Protein AF-A0A7X7YUM3-F1 (afdb_monomer_lite)

pLDDT: mean 72.17, std 13.53, range [33.41, 87.88]

Structure (mmCIF, N/CA/C/O backbone):
data_AF-A0A7X7YUM3-F1
#
_entry.id   AF-A0A7X7YUM3-F1
#
loop_
_atom_site.group_PDB
_atom_site.id
_atom_site.type_symbol
_atom_site.label_atom_id
_atom_site.label_alt_id
_atom_site.label_comp_id
_atom_site.label_asym_id
_atom_site.label_entity_id
_atom_site.label_seq_id
_atom_site.pdbx_PDB_ins_code
_atom_site.Cartn_x
_atom_site.Cartn_y
_atom_site.Cartn_z
_atom_site.occupancy
_atom_site.B_iso_or_equiv
_atom_site.auth_seq_id
_atom_site.auth_comp_id
_atom_site.auth_asym_id
_atom_site.auth_atom_id
_atom_site.pdbx_PDB_model_num
ATOM 1 N N . MET A 1 1 ? -8.994 12.405 -5.557 1.00 72.12 1 MET A N 1
ATOM 2 C CA . MET A 1 1 ? -9.890 11.532 -4.749 1.00 72.12 1 MET A CA 1
ATOM 3 C C . MET A 1 1 ? -10.772 12.357 -3.819 1.00 72.12 1 MET A C 1
ATOM 5 O O . MET A 1 1 ? -10.317 13.395 -3.341 1.00 72.12 1 MET A O 1
ATOM 9 N N . ASN A 1 2 ? -11.991 11.901 -3.517 1.00 76.19 2 ASN A N 1
ATOM 10 C CA . ASN A 1 2 ? -12.878 12.539 -2.534 1.00 76.19 2 ASN A CA 1
ATOM 11 C C . ASN A 1 2 ? -12.479 12.203 -1.079 1.00 76.19 2 ASN A C 1
ATOM 13 O O . ASN A 1 2 ? -11.661 11.321 -0.830 1.00 76.19 2 ASN A O 1
ATOM 17 N N . ARG A 1 3 ? -13.047 12.910 -0.095 1.00 74.12 3 ARG A N 1
ATOM 18 C CA . ARG A 1 3 ? -12.634 12.797 1.318 1.00 74.12 3 ARG A CA 1
ATOM 19 C C . ARG A 1 3 ? -12.830 11.390 1.900 1.00 74.12 3 ARG A C 1
ATOM 21 O O . ARG A 1 3 ? -11.986 10.926 2.661 1.00 74.12 3 ARG A O 1
ATOM 28 N N . SER A 1 4 ? -13.900 10.702 1.507 1.00 72.62 4 SER A N 1
ATOM 29 C CA . SER A 1 4 ? -14.190 9.327 1.928 1.00 72.62 4 SER A CA 1
ATOM 30 C C . SER A 1 4 ? -13.180 8.331 1.349 1.00 72.62 4 SER A C 1
ATOM 32 O O . SER A 1 4 ? -12.694 7.457 2.064 1.00 72.62 4 SER A O 1
ATOM 34 N N . GLU A 1 5 ? -12.816 8.494 0.076 1.00 72.75 5 GLU A N 1
ATOM 35 C CA . GLU A 1 5 ? -11.782 7.697 -0.595 1.00 72.75 5 GLU A CA 1
ATOM 36 C C . GLU A 1 5 ? -10.402 7.927 0.016 1.00 72.75 5 GLU A C 1
ATOM 38 O O . GLU A 1 5 ? -9.664 6.971 0.220 1.00 72.75 5 GLU A O 1
ATOM 43 N N . GLN A 1 6 ? -10.061 9.169 0.370 1.00 80.00 6 GLN A N 1
ATOM 44 C CA . GLN A 1 6 ? -8.790 9.486 1.026 1.00 80.00 6 GLN A CA 1
ATOM 45 C C . GLN A 1 6 ? -8.678 8.791 2.391 1.00 80.00 6 GLN A C 1
ATOM 47 O O . GLN A 1 6 ? -7.649 8.188 2.698 1.00 80.00 6 GLN A O 1
ATOM 52 N N . SER A 1 7 ? -9.740 8.829 3.203 1.00 77.06 7 SER A N 1
ATOM 53 C CA . SER A 1 7 ? -9.775 8.125 4.489 1.00 77.06 7 SER A CA 1
ATOM 54 C C . SER A 1 7 ? -9.683 6.609 4.314 1.00 77.06 7 SER A C 1
ATOM 56 O O . SER A 1 7 ? -8.907 5.967 5.021 1.00 77.06 7 SER A O 1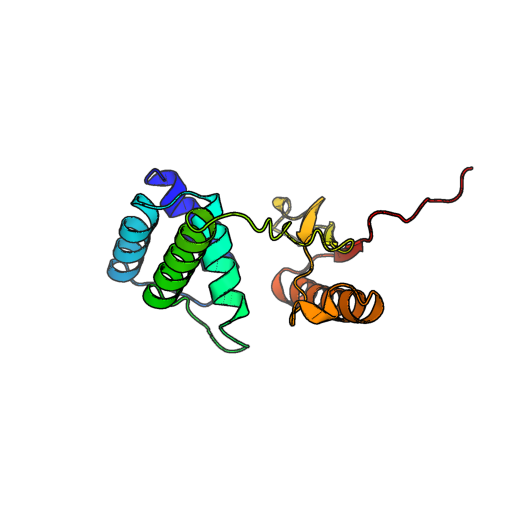
ATOM 58 N N . GLN A 1 8 ? -10.407 6.036 3.345 1.00 76.06 8 GLN A N 1
ATOM 59 C CA . GLN A 1 8 ? -10.293 4.609 3.028 1.00 76.06 8 GLN A CA 1
ATOM 60 C C . GLN A 1 8 ? -8.900 4.238 2.521 1.00 76.06 8 GLN A C 1
ATOM 62 O O . GLN A 1 8 ? -8.391 3.185 2.887 1.00 76.06 8 GLN A O 1
ATOM 67 N N . PHE A 1 9 ? -8.267 5.093 1.720 1.00 82.50 9 PHE A N 1
ATOM 68 C CA . PHE A 1 9 ? -6.924 4.869 1.201 1.00 82.50 9 PHE A CA 1
ATOM 69 C C . PHE A 1 9 ? -5.891 4.832 2.332 1.00 82.50 9 PHE A C 1
ATOM 71 O O . PHE A 1 9 ? -5.080 3.909 2.404 1.00 82.50 9 PHE A O 1
ATOM 78 N N . ILE A 1 10 ? -5.945 5.795 3.258 1.00 83.81 10 ILE A N 1
ATOM 79 C CA . ILE A 1 10 ? -5.065 5.806 4.434 1.00 83.81 10 ILE A CA 1
ATOM 80 C C . ILE A 1 10 ? -5.267 4.533 5.260 1.00 83.81 10 ILE A C 1
ATOM 82 O O . ILE A 1 10 ? -4.292 3.905 5.666 1.00 83.81 10 ILE A O 1
ATOM 86 N N . ASP A 1 11 ? -6.515 4.135 5.499 1.00 77.50 11 ASP A N 1
ATOM 87 C CA . ASP A 1 11 ? -6.816 3.006 6.377 1.00 77.50 11 ASP A CA 1
ATOM 88 C C . ASP A 1 11 ? -6.501 1.639 5.746 1.00 77.50 11 ASP A C 1
ATOM 90 O O . ASP A 1 11 ? -5.958 0.758 6.408 1.00 77.50 11 ASP A O 1
ATOM 94 N N . ARG A 1 12 ? -6.788 1.465 4.452 1.00 77.38 12 ARG A N 1
ATOM 95 C CA . ARG A 1 12 ? -6.622 0.186 3.747 1.00 77.38 12 ARG A CA 1
ATOM 96 C C . ARG A 1 12 ? -5.235 0.006 3.154 1.00 77.38 12 ARG A C 1
ATOM 98 O O . ARG A 1 12 ? -4.657 -1.070 3.280 1.00 77.38 12 ARG A O 1
ATOM 105 N N . GLU A 1 13 ? -4.717 1.036 2.495 1.00 82.12 13 GLU A N 1
ATOM 106 C CA . GLU A 1 13 ? -3.469 0.942 1.736 1.00 82.12 13 GLU A CA 1
ATOM 107 C C . GLU A 1 13 ? -2.294 1.374 2.617 1.00 82.12 13 GLU A C 1
ATOM 109 O O . GLU A 1 13 ? -1.365 0.600 2.839 1.00 82.12 13 GLU A O 1
ATOM 114 N N . VAL A 1 14 ? -2.349 2.575 3.204 1.00 83.94 14 VAL A N 1
ATOM 115 C CA . VAL A 1 14 ? -1.203 3.119 3.953 1.00 83.94 14 VAL A CA 1
ATOM 116 C C . VAL A 1 14 ? -0.997 2.377 5.275 1.00 83.94 14 VAL A C 1
ATOM 118 O O . VAL A 1 14 ? 0.085 1.850 5.515 1.00 83.94 14 VAL A O 1
ATOM 121 N N . LYS A 1 15 ? -2.017 2.237 6.125 1.00 80.19 15 LYS A N 1
ATOM 122 C CA . LYS A 1 15 ? -1.885 1.426 7.351 1.00 80.19 15 LYS A CA 1
ATOM 123 C C . LYS A 1 15 ? -1.711 -0.067 7.051 1.00 80.19 15 LYS A C 1
ATOM 125 O O . LYS A 1 15 ? -1.094 -0.774 7.842 1.00 80.19 15 LYS A O 1
ATOM 130 N N . GLY A 1 16 ? -2.211 -0.546 5.909 1.00 76.31 16 GLY A N 1
ATOM 131 C CA . GLY A 1 16 ? -1.998 -1.921 5.452 1.00 76.31 16 GLY A CA 1
ATOM 132 C C . GLY A 1 16 ? -0.525 -2.241 5.177 1.00 76.31 16 GLY A C 1
ATOM 133 O O . GLY A 1 16 ? -0.076 -3.351 5.473 1.00 76.31 16 GLY A O 1
ATOM 134 N N . LEU A 1 17 ? 0.220 -1.259 4.657 1.00 77.06 17 LEU A N 1
ATOM 135 C CA . LEU A 1 17 ? 1.664 -1.328 4.417 1.00 77.06 17 LEU A CA 1
ATOM 136 C C . LEU A 1 17 ? 2.484 -0.984 5.674 1.00 77.06 17 LEU A C 1
ATOM 138 O O . LEU A 1 17 ? 3.513 -1.604 5.931 1.00 77.06 17 LEU A O 1
ATOM 142 N N . TRP A 1 18 ? 2.011 -0.045 6.499 1.00 82.81 18 TRP A N 1
ATOM 143 C CA . TRP A 1 18 ? 2.672 0.387 7.735 1.00 82.81 18 TRP A CA 1
ATOM 144 C C . TRP A 1 18 ? 1.770 0.198 8.964 1.00 82.81 18 TRP A C 1
ATOM 146 O O . TRP A 1 18 ? 1.263 1.174 9.516 1.00 82.81 18 TRP A O 1
ATOM 156 N N . PRO A 1 19 ? 1.597 -1.041 9.459 1.00 77.44 19 PRO A N 1
ATOM 157 C CA . PRO A 1 19 ? 0.677 -1.324 10.564 1.00 77.44 19 PRO A CA 1
ATOM 158 C C . PRO A 1 19 ? 1.121 -0.733 11.911 1.00 77.44 19 PRO A C 1
ATOM 160 O O . PRO A 1 19 ? 0.308 -0.598 12.817 1.00 77.44 19 PRO A O 1
ATOM 163 N N . GLN A 1 20 ? 2.403 -0.379 12.057 1.00 79.62 20 GLN A N 1
ATOM 164 C CA . GLN A 1 20 ? 2.938 0.269 13.263 1.00 79.62 20 GLN A CA 1
ATOM 165 C C . GLN A 1 20 ? 2.829 1.798 13.226 1.00 79.62 20 GLN A C 1
ATOM 167 O O . GLN A 1 20 ? 3.229 2.468 14.177 1.00 79.62 20 GLN A O 1
ATOM 172 N N . TRP A 1 21 ? 2.327 2.368 12.131 1.00 85.00 21 TRP A N 1
ATOM 173 C CA . TRP A 1 21 ? 2.201 3.808 12.001 1.00 85.00 21 TRP A CA 1
ATOM 174 C C . TRP A 1 21 ? 0.944 4.302 12.716 1.00 85.00 21 TRP A C 1
ATOM 176 O O . TRP A 1 21 ? -0.182 4.026 12.302 1.00 85.00 21 TRP A O 1
ATOM 186 N N . THR A 1 22 ? 1.154 5.068 13.783 1.00 83.94 22 THR A N 1
ATOM 187 C CA . THR A 1 22 ? 0.110 5.766 14.540 1.00 83.94 22 THR A CA 1
ATOM 188 C C . THR A 1 22 ? 0.231 7.273 14.294 1.00 83.94 22 THR A C 1
ATOM 190 O O . THR A 1 22 ? 0.919 7.957 15.058 1.00 83.94 22 THR A O 1
ATOM 193 N N . PRO A 1 23 ? -0.352 7.803 13.203 1.00 83.31 23 PRO A N 1
ATOM 194 C CA . PRO A 1 23 ? -0.219 9.215 12.872 1.00 83.31 23 PRO A CA 1
ATOM 195 C C . PRO A 1 23 ? -0.972 10.104 13.855 1.00 83.31 23 PRO A C 1
ATOM 197 O O . PRO A 1 23 ? -2.066 9.767 14.305 1.00 83.31 23 PRO A O 1
ATOM 200 N N . ALA A 1 24 ? -0.416 11.284 14.115 1.00 84.62 24 ALA A N 1
ATOM 201 C CA . ALA A 1 24 ? -1.146 12.362 14.772 1.00 84.62 24 ALA A CA 1
ATOM 202 C C . ALA A 1 24 ? -2.141 13.019 13.799 1.00 84.62 24 ALA A C 1
ATOM 204 O O . ALA A 1 24 ? -1.941 12.993 12.582 1.00 84.62 24 ALA A O 1
ATOM 205 N N . ASP A 1 25 ? -3.167 13.697 14.317 1.00 79.69 25 ASP A N 1
ATOM 206 C CA . ASP A 1 25 ? -4.195 14.359 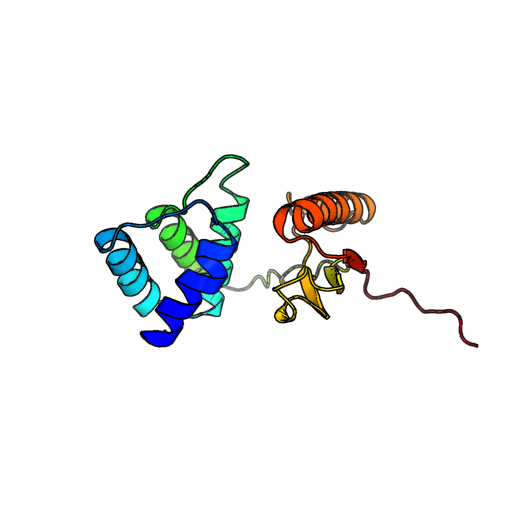13.497 1.00 79.69 25 ASP A CA 1
ATOM 207 C C . ASP A 1 25 ? -3.620 15.331 12.457 1.00 79.69 25 ASP A C 1
ATOM 209 O O . ASP A 1 25 ? -4.118 15.419 11.333 1.00 79.69 25 ASP A O 1
ATOM 213 N N . ALA A 1 26 ? -2.547 16.047 12.803 1.00 79.62 26 ALA A N 1
ATOM 214 C CA . ALA A 1 26 ? -1.857 16.943 11.878 1.00 79.62 26 ALA A CA 1
ATOM 215 C C . ALA A 1 26 ? -1.226 16.183 10.697 1.00 79.62 26 ALA A C 1
ATOM 217 O O . ALA A 1 26 ? -1.295 16.636 9.554 1.00 79.62 26 ALA A O 1
ATOM 218 N N . GLU A 1 27 ? -0.664 15.003 10.959 1.00 79.81 27 GLU A N 1
ATOM 219 C CA . GLU A 1 27 ? -0.075 14.138 9.940 1.00 79.81 27 GLU A CA 1
ATOM 220 C C . GLU A 1 27 ? -1.170 13.536 9.052 1.00 79.81 27 GLU A C 1
ATOM 222 O O . GLU A 1 27 ? -1.064 13.593 7.828 1.00 79.81 27 GLU A O 1
ATOM 227 N N . VAL A 1 28 ? -2.283 13.075 9.637 1.00 82.75 28 VAL A N 1
ATOM 228 C CA . VAL A 1 28 ? -3.454 12.608 8.874 1.00 82.75 28 VAL A CA 1
ATOM 229 C C . VAL A 1 28 ? -3.989 13.712 7.961 1.00 82.75 28 VAL A C 1
ATOM 231 O O . VAL A 1 28 ? -4.237 13.463 6.783 1.00 82.75 28 VAL A O 1
ATOM 234 N N . ARG A 1 29 ? -4.120 14.952 8.450 1.00 80.44 29 ARG A N 1
ATOM 235 C CA . ARG A 1 29 ? -4.563 16.096 7.630 1.00 80.44 29 ARG A CA 1
ATOM 236 C C . ARG A 1 29 ? -3.620 16.376 6.463 1.00 80.44 29 ARG A C 1
ATOM 238 O O . ARG A 1 29 ? -4.097 16.634 5.358 1.00 80.44 29 ARG A O 1
ATOM 245 N N . ALA A 1 30 ? -2.309 16.300 6.685 1.00 83.31 30 ALA A N 1
ATOM 246 C CA . ALA A 1 30 ? -1.320 16.470 5.624 1.00 83.31 30 ALA A CA 1
ATOM 247 C C . ALA A 1 30 ? -1.451 15.380 4.546 1.00 83.31 30 ALA A C 1
ATOM 249 O O . ALA A 1 30 ? -1.432 15.688 3.354 1.00 83.31 30 ALA A O 1
ATOM 250 N N . TRP A 1 31 ? -1.666 14.126 4.956 1.00 86.06 31 TRP A N 1
ATOM 251 C CA . TRP A 1 31 ? -1.926 13.012 4.043 1.00 86.06 31 TRP A CA 1
ATOM 252 C C . TRP A 1 31 ? -3.222 13.188 3.248 1.00 86.06 31 TRP A C 1
ATOM 254 O O . TRP A 1 31 ? -3.207 13.038 2.030 1.00 86.06 31 TRP A O 1
ATOM 264 N N . LEU A 1 32 ? -4.328 13.553 3.899 1.00 84.06 32 LEU A N 1
ATOM 265 C CA . LEU A 1 32 ? -5.604 13.800 3.218 1.00 84.06 32 LEU A CA 1
ATOM 266 C C . LEU A 1 32 ? -5.470 14.907 2.160 1.00 84.06 32 LEU A C 1
ATOM 268 O O . LEU A 1 32 ? -5.892 14.731 1.018 1.00 84.06 32 LEU A O 1
ATOM 272 N N . ASN A 1 33 ? -4.814 16.019 2.509 1.00 84.06 33 ASN A N 1
ATOM 273 C CA . ASN A 1 33 ? -4.590 17.128 1.581 1.00 84.06 33 ASN A CA 1
ATOM 274 C C . ASN A 1 33 ? -3.717 16.711 0.382 1.00 84.06 33 ASN A C 1
ATOM 276 O O . ASN A 1 33 ? -4.018 17.029 -0.765 1.00 84.06 33 ASN A O 1
ATOM 280 N N . ALA A 1 34 ? -2.662 15.935 0.633 1.00 82.81 34 ALA A N 1
ATOM 281 C CA . ALA A 1 34 ? -1.812 15.389 -0.420 1.00 82.81 34 ALA A CA 1
ATOM 282 C C . ALA A 1 34 ? -2.575 14.442 -1.366 1.00 82.81 34 ALA A C 1
ATOM 284 O O . ALA A 1 34 ? -2.388 14.500 -2.581 1.00 82.81 34 ALA A O 1
ATOM 285 N N . LEU A 1 35 ? -3.455 13.596 -0.824 1.00 84.12 35 LEU A N 1
ATOM 286 C CA . LEU A 1 35 ? -4.256 12.636 -1.588 1.00 84.12 35 LEU A CA 1
ATOM 287 C C . LEU A 1 35 ? -5.391 13.291 -2.388 1.00 84.12 35 LEU A C 1
ATOM 289 O O . LEU A 1 35 ? -5.852 12.710 -3.371 1.00 84.12 35 LEU A O 1
ATOM 293 N N . ALA A 1 36 ? -5.837 14.494 -2.011 1.00 81.38 36 ALA A N 1
ATOM 294 C CA . ALA A 1 36 ? -6.896 15.208 -2.723 1.00 81.38 36 ALA A CA 1
ATOM 295 C C . ALA A 1 36 ? -6.574 15.392 -4.214 1.00 81.38 36 ALA A C 1
ATOM 297 O O . ALA A 1 36 ? -7.437 15.158 -5.063 1.00 81.38 36 ALA A O 1
ATOM 298 N N . ASN A 1 37 ? -5.310 15.690 -4.518 1.00 77.75 37 ASN A N 1
ATOM 299 C CA . ASN A 1 37 ? -4.817 15.966 -5.869 1.00 77.75 37 ASN A CA 1
ATOM 300 C C . ASN A 1 37 ? -4.303 14.724 -6.616 1.00 77.75 37 ASN A C 1
ATOM 302 O O . ASN A 1 37 ? -3.710 14.857 -7.684 1.00 77.75 37 ASN A O 1
ATOM 306 N N . LEU A 1 38 ? -4.485 13.522 -6.061 1.00 78.06 38 LEU A N 1
ATOM 307 C CA . LEU A 1 38 ? -4.017 12.276 -6.663 1.00 78.06 38 LEU A CA 1
ATOM 308 C C . LEU A 1 38 ? -5.190 11.384 -7.083 1.00 78.06 38 LEU A C 1
ATOM 310 O O . LEU A 1 38 ? -6.255 11.361 -6.451 1.00 78.06 38 LEU A O 1
ATOM 314 N N . ASP A 1 39 ? -4.967 10.637 -8.162 1.00 81.69 39 ASP A N 1
ATOM 315 C CA . ASP A 1 39 ? -5.795 9.497 -8.554 1.00 81.69 39 ASP A CA 1
ATOM 316 C C . ASP A 1 39 ? -5.529 8.296 -7.632 1.00 81.69 39 ASP A C 1
ATOM 318 O O . ASP A 1 39 ? -4.404 8.109 -7.158 1.00 81.69 39 ASP A O 1
ATOM 322 N N . TYR A 1 40 ? -6.559 7.486 -7.363 1.00 73.50 40 TYR A N 1
ATOM 323 C CA . TYR A 1 40 ? -6.481 6.360 -6.423 1.00 73.50 40 TYR A CA 1
ATOM 324 C C . TYR A 1 40 ? -5.418 5.338 -6.835 1.00 73.50 40 TYR A C 1
ATOM 326 O O . TYR A 1 40 ? -4.614 4.902 -6.007 1.00 73.50 40 TYR A O 1
ATOM 334 N N . ASN A 1 41 ? -5.360 4.988 -8.121 1.00 74.19 41 ASN A N 1
ATOM 335 C CA . ASN A 1 41 ? -4.400 4.010 -8.623 1.00 74.19 41 ASN A CA 1
ATOM 336 C C . ASN A 1 41 ? -2.980 4.577 -8.620 1.00 74.19 41 ASN A C 1
ATOM 338 O O . ASN A 1 41 ? -2.036 3.875 -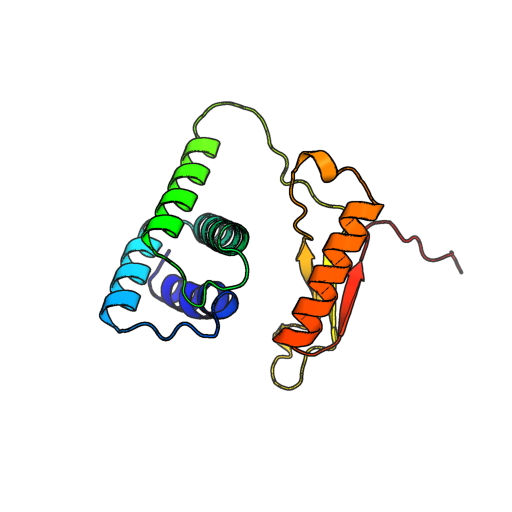8.258 1.00 74.19 41 ASN A O 1
ATOM 342 N N . LEU A 1 42 ? -2.824 5.857 -8.967 1.00 79.88 42 LEU A N 1
ATOM 343 C CA . LEU A 1 42 ? -1.533 6.541 -8.898 1.00 79.88 42 LEU A CA 1
ATOM 344 C C . LEU A 1 42 ? -1.000 6.602 -7.459 1.00 79.88 42 LEU A C 1
ATOM 346 O O . LEU A 1 42 ? 0.160 6.269 -7.216 1.00 79.88 42 LEU A O 1
ATOM 350 N N . ALA A 1 43 ? -1.844 7.000 -6.506 1.00 81.25 43 ALA A N 1
ATOM 351 C CA . ALA A 1 43 ? -1.496 7.035 -5.091 1.00 81.25 43 ALA A CA 1
ATOM 352 C C . ALA A 1 43 ? -1.112 5.642 -4.589 1.00 81.25 43 ALA A C 1
ATOM 354 O O . ALA A 1 43 ? -0.104 5.487 -3.903 1.00 81.25 43 ALA A O 1
ATOM 355 N N . ARG A 1 44 ? -1.855 4.605 -4.983 1.00 80.19 44 ARG A N 1
ATOM 356 C CA . ARG A 1 44 ? -1.531 3.225 -4.622 1.00 80.19 44 ARG A CA 1
ATOM 357 C C . ARG A 1 44 ? -0.161 2.801 -5.147 1.00 80.19 44 ARG A C 1
ATOM 359 O O . ARG A 1 44 ? 0.670 2.352 -4.361 1.00 80.19 44 ARG A O 1
ATOM 366 N N . LYS A 1 45 ? 0.114 3.013 -6.439 1.00 79.69 45 LYS A N 1
ATOM 367 C CA . LYS A 1 45 ? 1.422 2.707 -7.043 1.00 79.69 45 LYS A CA 1
ATOM 368 C C . LYS A 1 45 ? 2.559 3.467 -6.347 1.00 79.69 45 LYS A C 1
ATOM 370 O O . LYS A 1 45 ? 3.623 2.900 -6.111 1.00 79.69 45 LYS A O 1
ATOM 375 N N . ALA A 1 46 ? 2.334 4.725 -5.966 1.00 84.81 46 ALA A N 1
ATOM 376 C CA . ALA A 1 46 ? 3.310 5.517 -5.220 1.00 84.81 46 ALA A CA 1
ATOM 377 C C . ALA A 1 46 ? 3.558 4.976 -3.800 1.00 84.81 46 ALA A C 1
ATOM 379 O O . ALA A 1 46 ? 4.710 4.90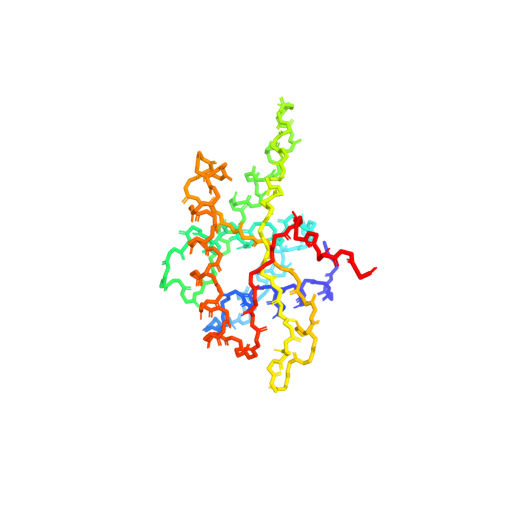9 -3.370 1.00 84.81 46 ALA A O 1
ATOM 380 N N . ALA A 1 47 ? 2.509 4.555 -3.084 1.00 83.44 47 ALA A N 1
ATOM 381 C CA . ALA A 1 47 ? 2.626 3.955 -1.754 1.00 83.44 47 ALA A CA 1
ATOM 382 C C . ALA A 1 47 ? 3.392 2.626 -1.797 1.00 83.44 47 ALA A C 1
ATOM 384 O O . ALA A 1 47 ? 4.317 2.428 -1.010 1.00 83.44 47 ALA A O 1
ATOM 385 N N . GLU A 1 48 ? 3.065 1.757 -2.755 1.00 77.00 48 GLU A N 1
ATOM 386 C CA . GLU A 1 48 ? 3.755 0.481 -2.973 1.00 77.00 48 GLU A CA 1
ATOM 387 C C . GLU A 1 48 ? 5.239 0.702 -3.323 1.00 77.00 48 GLU A C 1
ATOM 389 O O . GLU A 1 48 ? 6.115 0.076 -2.726 1.00 77.00 48 GLU A O 1
ATOM 394 N N . ALA A 1 49 ? 5.546 1.652 -4.214 1.00 79.00 49 ALA A N 1
ATOM 395 C CA . ALA A 1 49 ? 6.924 2.001 -4.567 1.00 79.00 49 ALA A CA 1
ATOM 396 C C . ALA A 1 49 ? 7.714 2.574 -3.378 1.00 79.00 49 ALA A C 1
ATOM 398 O O . ALA A 1 49 ? 8.894 2.265 -3.208 1.00 79.00 49 ALA A O 1
ATOM 399 N N . CYS A 1 50 ? 7.075 3.390 -2.535 1.00 81.88 50 CYS A N 1
ATOM 400 C CA . CYS A 1 50 ? 7.686 3.877 -1.301 1.00 81.88 50 CYS A CA 1
ATOM 401 C C . CYS A 1 50 ? 7.970 2.755 -0.313 1.00 81.88 50 CYS A C 1
ATOM 403 O O . CYS A 1 50 ? 9.041 2.739 0.285 1.00 81.88 50 CYS A O 1
ATOM 405 N N . PHE A 1 51 ? 7.034 1.827 -0.142 1.00 78.19 51 PHE A N 1
ATOM 406 C CA . PHE A 1 51 ? 7.220 0.681 0.737 1.00 78.19 51 PHE A CA 1
ATOM 407 C C . PHE A 1 51 ? 8.354 -0.228 0.253 1.00 78.19 51 PHE A C 1
ATOM 409 O O . PHE A 1 51 ? 9.189 -0.640 1.051 1.00 78.19 51 PHE A O 1
ATOM 416 N N . ALA A 1 52 ? 8.429 -0.480 -1.056 1.00 71.81 52 ALA A N 1
ATOM 417 C CA . ALA A 1 52 ? 9.470 -1.311 -1.653 1.00 71.81 52 ALA A CA 1
ATOM 418 C C . ALA A 1 52 ? 10.884 -0.720 -1.495 1.00 71.81 52 ALA A C 1
ATOM 420 O O . ALA A 1 52 ? 11.840 -1.463 -1.288 1.00 71.81 52 ALA A O 1
ATOM 421 N N . GLU A 1 53 ? 11.029 0.606 -1.585 1.00 69.31 53 GLU A N 1
ATOM 422 C CA . GLU A 1 53 ? 12.328 1.275 -1.421 1.00 69.31 53 GLU A CA 1
ATOM 423 C C . GLU A 1 53 ? 12.745 1.408 0.051 1.00 69.31 53 GLU A C 1
ATOM 425 O O . GLU A 1 53 ? 13.931 1.395 0.383 1.00 69.31 53 GLU A O 1
ATOM 430 N N . LEU A 1 54 ? 11.774 1.522 0.954 1.00 66.00 54 LEU A N 1
ATOM 431 C CA . LEU A 1 54 ? 12.008 1.618 2.386 1.00 66.00 54 LEU A CA 1
ATOM 432 C C . LEU A 1 54 ? 12.277 0.218 2.981 1.00 66.00 54 LEU A C 1
ATOM 434 O O . LEU A 1 54 ? 11.424 -0.379 3.631 1.00 66.00 54 LEU A O 1
ATOM 438 N N . THR A 1 55 ? 13.481 -0.322 2.769 1.00 57.34 55 THR A N 1
ATOM 439 C CA . THR A 1 55 ? 13.888 -1.658 3.246 1.00 57.34 55 THR A CA 1
ATOM 440 C C . THR A 1 55 ? 13.711 -1.870 4.763 1.00 57.34 55 THR A C 1
ATOM 442 O O . THR A 1 55 ? 14.180 -1.067 5.568 1.00 57.34 55 THR A O 1
ATOM 445 N N . VAL A 1 56 ? 13.088 -3.010 5.114 1.00 48.94 56 VAL A N 1
ATOM 446 C CA . VAL A 1 56 ? 13.005 -3.804 6.376 1.00 48.94 56 VAL A CA 1
ATOM 447 C C . VAL A 1 56 ? 12.635 -3.103 7.702 1.00 48.94 56 VAL A C 1
ATOM 449 O O . VAL A 1 56 ? 11.998 -3.739 8.536 1.00 48.94 56 VAL A O 1
ATOM 452 N N . ASN A 1 57 ? 12.940 -1.822 7.920 1.00 50.94 57 ASN A N 1
ATOM 453 C CA . ASN A 1 57 ? 12.757 -1.157 9.224 1.00 50.94 57 ASN A CA 1
ATOM 454 C C . ASN A 1 57 ? 11.946 0.143 9.186 1.00 50.94 57 ASN A C 1
ATOM 456 O O . ASN A 1 57 ? 11.808 0.812 10.214 1.00 50.94 57 ASN A O 1
ATOM 460 N N . ALA A 1 58 ? 11.382 0.524 8.043 1.00 59.88 58 ALA A N 1
ATOM 461 C CA . ALA A 1 58 ? 10.525 1.698 7.996 1.00 59.88 58 ALA A CA 1
ATOM 462 C C . ALA A 1 58 ? 9.178 1.395 8.660 1.00 59.88 58 ALA A C 1
ATOM 464 O O . ALA A 1 58 ? 8.263 0.859 8.047 1.00 59.88 58 ALA A O 1
ATOM 465 N N . ARG A 1 59 ? 9.061 1.755 9.941 1.00 69.75 59 ARG A N 1
ATOM 466 C CA . ARG A 1 59 ? 7.834 1.606 10.742 1.00 69.75 59 ARG A CA 1
ATOM 467 C C . ARG A 1 59 ? 6.759 2.641 10.406 1.00 69.75 59 ARG A C 1
ATOM 469 O O . ARG A 1 59 ? 5.636 2.516 10.883 1.00 69.75 59 ARG A O 1
ATOM 476 N N . ARG A 1 60 ? 7.097 3.656 9.605 1.00 80.31 60 ARG A N 1
ATOM 477 C CA . ARG A 1 60 ? 6.178 4.715 9.185 1.00 80.31 60 ARG A CA 1
ATOM 478 C C . ARG A 1 60 ? 6.385 5.110 7.720 1.00 80.31 60 ARG A C 1
ATOM 480 O O . ARG A 1 60 ? 7.533 5.114 7.262 1.00 80.31 60 ARG A O 1
ATOM 487 N N . PRO A 1 61 ? 5.316 5.495 7.013 1.00 81.69 61 PRO A N 1
ATOM 488 C CA . PRO A 1 61 ? 5.418 6.107 5.703 1.00 81.69 61 PRO A CA 1
ATOM 489 C C . PRO A 1 61 ? 5.975 7.531 5.825 1.00 81.69 61 PRO A C 1
ATOM 491 O O . PRO A 1 61 ? 5.759 8.223 6.818 1.00 81.69 61 PRO A O 1
ATOM 494 N N . VAL A 1 62 ? 6.682 7.991 4.794 1.00 84.00 62 VAL A N 1
ATOM 495 C CA . VAL A 1 62 ? 7.192 9.367 4.716 1.00 84.00 62 VAL A CA 1
ATOM 496 C C . VAL A 1 62 ? 6.471 10.083 3.582 1.00 84.00 62 VAL A C 1
ATOM 498 O O . VAL A 1 62 ? 6.677 9.757 2.413 1.00 84.00 62 VAL A O 1
ATOM 501 N N . LEU A 1 63 ? 5.641 11.074 3.920 1.00 82.62 63 LEU A N 1
ATOM 502 C CA . LEU A 1 63 ? 4.792 11.777 2.950 1.00 82.62 63 LEU A CA 1
ATOM 503 C C . LEU A 1 63 ? 5.598 12.439 1.817 1.00 82.62 63 LEU A C 1
ATOM 505 O O . LEU A 1 63 ? 5.186 12.398 0.661 1.00 82.62 63 LEU A O 1
ATOM 509 N N . GLY A 1 64 ? 6.772 13.002 2.128 1.00 81.38 64 GLY A N 1
ATOM 510 C CA . GLY A 1 64 ? 7.662 13.594 1.122 1.00 81.38 64 GLY A CA 1
ATOM 511 C C . GLY A 1 64 ? 8.105 12.579 0.064 1.00 81.38 64 GLY A C 1
ATOM 512 O O . GLY A 1 64 ? 7.909 12.810 -1.125 1.00 81.38 64 GLY A O 1
ATOM 513 N N . ARG A 1 65 ? 8.586 11.406 0.500 1.00 82.38 65 ARG A N 1
ATOM 514 C CA . ARG A 1 65 ? 8.973 10.294 -0.386 1.00 82.38 65 ARG A CA 1
ATOM 515 C C . ARG A 1 65 ? 7.788 9.812 -1.225 1.00 82.38 65 ARG A C 1
ATOM 517 O O . ARG A 1 65 ? 7.936 9.582 -2.422 1.00 82.38 65 ARG A O 1
ATOM 524 N N . PHE A 1 66 ? 6.610 9.700 -0.610 1.00 87.88 66 PHE A N 1
ATOM 525 C CA . PHE A 1 66 ? 5.377 9.318 -1.300 1.00 87.88 66 PHE A CA 1
ATOM 526 C C . PHE A 1 66 ? 5.044 10.280 -2.443 1.00 87.88 66 PHE A C 1
ATOM 528 O O . PHE A 1 66 ? 4.800 9.851 -3.571 1.00 87.88 66 PHE A O 1
ATOM 535 N N . LEU A 1 67 ? 5.102 11.586 -2.182 1.00 85.06 67 LEU A N 1
ATOM 536 C CA . LEU A 1 67 ? 4.848 12.604 -3.196 1.00 85.06 67 LEU A CA 1
ATOM 537 C C . LEU A 1 67 ? 5.927 12.629 -4.282 1.00 85.06 67 LEU A C 1
ATOM 539 O O . LEU A 1 67 ? 5.603 12.830 -5.452 1.00 85.06 67 LEU A O 1
ATOM 543 N N . GLU A 1 68 ? 7.192 12.394 -3.934 1.00 83.50 68 GLU A N 1
ATOM 544 C CA . GLU A 1 68 ? 8.265 12.240 -4.921 1.00 83.50 68 GLU A CA 1
ATOM 545 C C . GLU A 1 68 ? 8.000 11.064 -5.863 1.00 83.50 68 GLU A C 1
ATOM 547 O O . GLU A 1 68 ? 8.123 11.224 -7.080 1.00 83.50 68 GLU A O 1
ATOM 552 N N . LYS A 1 69 ? 7.564 9.914 -5.331 1.00 83.06 69 LYS A N 1
ATOM 553 C CA . LYS A 1 69 ? 7.175 8.754 -6.145 1.00 83.06 69 LYS A CA 1
ATOM 554 C C . LYS A 1 69 ? 5.955 9.032 -7.004 1.00 83.06 69 LYS A C 1
ATOM 556 O O . LYS A 1 69 ? 5.995 8.746 -8.197 1.00 83.06 69 LYS A O 1
ATOM 561 N N . ALA A 1 70 ? 4.915 9.645 -6.445 1.00 84.81 70 ALA A N 1
ATOM 562 C CA . ALA A 1 70 ? 3.734 10.027 -7.211 1.00 84.81 70 ALA A CA 1
ATOM 563 C C . ALA A 1 70 ? 4.108 10.956 -8.379 1.00 84.81 70 ALA A C 1
ATOM 565 O O . ALA A 1 70 ? 3.712 10.713 -9.516 1.00 84.81 70 ALA A O 1
ATOM 566 N N . ARG A 1 71 ? 4.954 11.967 -8.138 1.00 81.56 71 ARG A N 1
ATOM 567 C CA . ARG A 1 71 ? 5.451 12.875 -9.186 1.00 81.56 71 ARG A CA 1
ATOM 568 C C . ARG A 1 71 ? 6.317 12.162 -10.221 1.00 81.56 71 ARG A C 1
ATOM 570 O O . ARG A 1 71 ? 6.196 12.455 -11.406 1.00 81.56 71 ARG A O 1
ATOM 577 N N . ALA A 1 72 ? 7.186 11.244 -9.804 1.00 80.44 72 ALA A N 1
ATOM 578 C CA . ALA A 1 72 ? 8.007 10.459 -10.724 1.00 80.44 72 ALA A CA 1
ATOM 579 C C . ALA A 1 72 ? 7.151 9.575 -11.645 1.00 80.44 72 ALA A C 1
ATOM 581 O O . ALA A 1 72 ? 7.434 9.482 -12.840 1.00 80.44 72 ALA A O 1
ATOM 582 N N . LEU A 1 73 ? 6.081 8.990 -11.102 1.00 77.75 73 LEU A N 1
ATOM 583 C CA . LEU A 1 73 ? 5.124 8.192 -11.863 1.00 77.75 73 LEU A CA 1
ATOM 584 C C . LEU A 1 73 ? 4.344 9.053 -12.860 1.00 77.75 73 LEU A C 1
ATOM 586 O O . LEU A 1 73 ? 4.273 8.673 -14.018 1.00 77.75 73 LEU A O 1
ATOM 590 N N . VAL A 1 74 ? 3.855 10.235 -12.460 1.00 72.94 74 VAL A N 1
ATOM 591 C CA . VAL A 1 74 ? 3.167 11.175 -13.373 1.00 72.94 74 VAL A CA 1
ATOM 592 C C . VAL A 1 74 ? 4.081 11.651 -14.503 1.00 72.94 74 VAL A C 1
ATOM 594 O O . VAL A 1 74 ? 3.652 11.729 -15.651 1.00 72.94 74 VAL A O 1
ATOM 597 N N . ARG A 1 75 ? 5.353 11.950 -14.205 1.00 62.91 75 ARG A N 1
ATOM 598 C CA . ARG A 1 75 ? 6.330 12.353 -15.231 1.00 62.91 75 ARG A CA 1
ATOM 599 C C . ARG A 1 75 ? 6.655 11.219 -16.201 1.00 62.91 75 ARG A C 1
ATOM 601 O O . ARG A 1 75 ? 6.778 11.476 -17.391 1.00 62.91 75 ARG A O 1
ATOM 608 N N . SER A 1 76 ? 6.704 9.974 -15.723 1.00 55.72 76 SER A N 1
ATOM 609 C CA . SER A 1 76 ? 6.853 8.802 -16.601 1.00 55.72 76 SER A CA 1
ATOM 610 C C . SER A 1 76 ? 5.650 8.586 -17.525 1.00 55.72 76 SER A C 1
ATOM 612 O O . SER A 1 76 ? 5.793 7.939 -18.555 1.00 55.72 76 SER A O 1
ATOM 614 N N . THR A 1 77 ? 4.472 9.124 -17.192 1.00 51.22 77 THR A N 1
ATOM 615 C CA . THR A 1 77 ? 3.292 9.088 -18.070 1.00 51.22 77 THR A CA 1
ATOM 616 C C . THR A 1 77 ? 3.278 10.211 -19.115 1.00 51.22 77 THR A C 1
ATOM 618 O O . THR A 1 77 ? 2.576 10.080 -20.115 1.00 51.22 77 THR A O 1
ATOM 621 N N . GLY A 1 78 ? 4.014 11.309 -18.891 1.00 39.88 78 GLY A N 1
ATOM 622 C CA . GLY A 1 78 ? 4.059 12.485 -19.774 1.00 39.88 78 GLY A CA 1
ATOM 623 C C . GLY A 1 78 ? 5.226 12.497 -20.767 1.00 39.88 78 GLY A C 1
ATOM 624 O O . GLY A 1 78 ? 5.074 13.025 -21.866 1.00 39.88 78 GLY A O 1
ATOM 625 N N . ASP A 1 79 ? 6.360 11.880 -20.423 1.00 39.19 79 ASP A N 1
ATOM 626 C CA . ASP A 1 79 ? 7.492 11.737 -21.340 1.00 39.19 79 ASP A CA 1
ATOM 627 C C . ASP A 1 79 ? 7.347 10.467 -22.191 1.00 39.19 79 ASP A C 1
ATOM 629 O O . ASP A 1 79 ? 7.480 9.337 -21.726 1.00 39.19 79 ASP A O 1
ATOM 633 N N . GLY A 1 80 ? 7.013 10.700 -23.460 1.00 35.34 80 GLY A N 1
ATOM 634 C CA . GLY A 1 80 ? 7.035 9.801 -24.613 1.00 35.34 80 GLY A CA 1
ATOM 635 C C . GLY A 1 80 ? 7.394 8.323 -24.410 1.00 35.34 80 GLY A C 1
ATOM 636 O O . GLY A 1 80 ? 8.540 7.958 -24.176 1.00 35.34 80 GLY A O 1
ATOM 637 N N . ARG A 1 81 ? 6.417 7.461 -24.725 1.00 43.62 81 ARG A N 1
ATOM 638 C CA . ARG A 1 81 ? 6.592 6.156 -25.395 1.00 43.62 81 ARG A CA 1
ATOM 639 C C . ARG A 1 81 ? 7.890 5.404 -25.062 1.00 43.62 81 ARG A C 1
ATOM 641 O O . ARG A 1 81 ? 8.743 5.206 -25.920 1.00 43.62 81 ARG A O 1
ATOM 648 N N . ARG A 1 82 ? 7.913 4.760 -23.905 1.00 33.41 82 ARG A N 1
ATOM 649 C CA . ARG A 1 82 ? 8.110 3.309 -23.878 1.00 33.41 82 ARG A CA 1
ATOM 650 C C . ARG A 1 82 ? 7.110 2.768 -22.888 1.00 33.41 82 ARG A C 1
ATOM 652 O O . ARG A 1 82 ? 7.179 3.068 -21.704 1.00 33.41 82 ARG A O 1
ATOM 659 N N . ALA A 1 83 ? 6.168 1.988 -23.400 1.00 37.22 83 ALA A N 1
ATOM 660 C CA . ALA A 1 83 ? 5.393 1.081 -22.588 1.00 37.22 83 ALA A CA 1
ATOM 661 C C . ALA A 1 83 ? 6.380 0.197 -21.812 1.00 37.22 83 ALA A C 1
ATOM 663 O O . ALA A 1 83 ? 6.798 -0.856 -22.291 1.00 37.22 83 ALA A O 1
ATOM 664 N N . ALA A 1 84 ? 6.749 0.612 -20.602 1.00 40.06 84 ALA A N 1
ATOM 665 C CA . ALA A 1 84 ? 6.913 -0.344 -19.536 1.00 40.06 84 ALA A CA 1
ATOM 666 C C . ALA A 1 84 ? 5.514 -0.937 -19.377 1.00 40.06 84 ALA A C 1
ATOM 668 O O . ALA A 1 84 ? 4.680 -0.410 -18.644 1.00 40.06 84 ALA A O 1
ATOM 669 N N . ARG A 1 85 ? 5.227 -1.983 -20.168 1.00 37.22 85 ARG A N 1
ATOM 670 C CA . ARG A 1 85 ? 4.278 -3.006 -19.744 1.00 37.22 85 ARG A CA 1
ATOM 671 C C . ARG A 1 85 ? 4.582 -3.188 -18.265 1.00 37.22 85 ARG A C 1
ATOM 673 O O . ARG A 1 85 ? 5.736 -3.486 -17.948 1.00 37.22 85 ARG A O 1
ATOM 680 N N . ASP A 1 86 ? 3.604 -2.930 -17.393 1.00 40.97 86 ASP A N 1
ATOM 681 C CA . ASP A 1 86 ? 3.636 -3.522 -16.059 1.00 40.97 86 ASP A CA 1
ATOM 682 C C . ASP A 1 86 ? 4.084 -4.966 -16.325 1.00 40.97 86 ASP A C 1
ATOM 684 O O . ASP A 1 86 ? 3.448 -5.631 -17.153 1.00 40.97 86 ASP A O 1
ATOM 688 N N . PRO A 1 87 ? 5.255 -5.400 -15.828 1.00 44.09 87 PRO A N 1
ATOM 689 C CA . PRO A 1 87 ? 5.676 -6.763 -16.035 1.00 44.09 87 PRO A CA 1
ATOM 690 C C . PRO A 1 87 ? 4.626 -7.556 -15.279 1.00 44.09 87 PRO A C 1
ATOM 692 O O . PRO A 1 87 ? 4.647 -7.619 -14.051 1.00 44.09 87 PRO A O 1
ATOM 695 N N . GLU A 1 88 ? 3.636 -8.061 -16.011 1.00 48.28 88 GLU A N 1
ATOM 696 C CA . GLU A 1 88 ? 2.759 -9.120 -15.563 1.00 48.28 88 GLU A CA 1
ATOM 697 C C . GLU A 1 88 ? 3.708 -10.271 -15.268 1.00 48.28 88 GLU A C 1
ATOM 699 O O . GLU A 1 88 ? 4.033 -11.092 -16.126 1.00 48.28 88 GLU A O 1
ATOM 704 N N . THR A 1 89 ? 4.280 -10.271 -14.065 1.00 55.06 89 THR A N 1
ATOM 705 C CA . THR A 1 89 ? 5.000 -11.422 -13.584 1.00 55.06 89 THR A CA 1
ATOM 706 C C . THR A 1 89 ? 3.958 -12.520 -13.600 1.00 55.06 89 THR A C 1
ATOM 708 O O . THR A 1 89 ? 2.887 -12.412 -13.002 1.00 55.06 89 THR A O 1
ATOM 711 N N . ASN A 1 90 ? 4.259 -13.587 -14.331 1.00 65.12 90 ASN A N 1
ATOM 712 C CA . ASN A 1 90 ? 3.437 -14.788 -14.402 1.00 65.12 90 ASN A CA 1
ATOM 713 C C . ASN A 1 90 ? 3.469 -15.539 -13.056 1.00 65.12 90 ASN A C 1
ATOM 715 O O . ASN A 1 90 ? 3.481 -16.763 -13.004 1.00 65.12 90 ASN A O 1
ATOM 719 N N . VAL A 1 91 ? 3.565 -14.828 -11.937 1.00 69.00 91 VAL A N 1
ATOM 720 C CA . VAL A 1 91 ? 3.637 -15.368 -10.595 1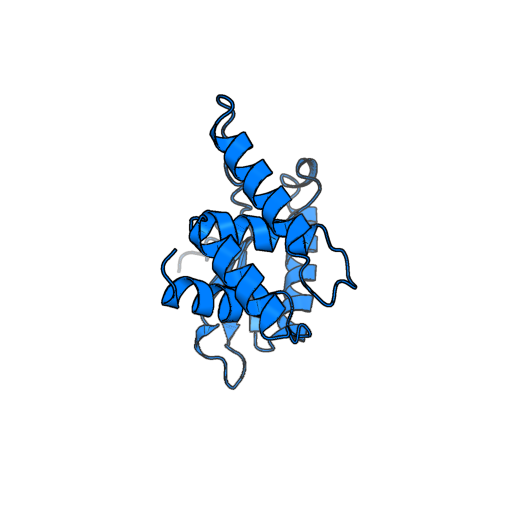.00 69.00 91 VAL A CA 1
ATOM 721 C C . VAL A 1 91 ? 2.901 -14.400 -9.677 1.00 69.00 91 VAL A C 1
ATOM 723 O O . VAL A 1 91 ? 3.283 -13.242 -9.523 1.00 69.00 91 VAL A O 1
ATOM 726 N N . PHE A 1 92 ? 1.834 -14.887 -9.058 1.00 78.88 92 PHE A N 1
ATOM 727 C CA . PHE A 1 92 ? 0.998 -14.132 -8.133 1.00 78.88 92 PHE A CA 1
ATOM 728 C C . PHE A 1 92 ? 0.916 -14.878 -6.808 1.00 78.88 92 PHE A C 1
ATOM 730 O O . PHE A 1 92 ? 0.924 -16.107 -6.777 1.00 78.88 92 PHE A O 1
ATOM 737 N N . LEU A 1 93 ? 0.784 -14.148 -5.711 1.00 82.50 93 LEU A N 1
ATOM 738 C CA . LEU A 1 93 ? 0.305 -14.705 -4.460 1.00 82.50 93 LEU A CA 1
ATOM 739 C C . LEU A 1 93 ? -1.216 -14.698 -4.454 1.00 82.50 93 LEU A C 1
ATOM 741 O O . LEU A 1 93 ? -1.832 -13.697 -4.807 1.00 82.50 93 LEU A O 1
ATOM 745 N N . GLU A 1 94 ? -1.811 -15.787 -4.000 1.00 82.06 94 GLU A N 1
ATOM 746 C CA . GLU A 1 94 ? -3.244 -15.898 -3.760 1.00 82.06 94 GLU A CA 1
ATOM 747 C C . GLU A 1 94 ? -3.472 -16.342 -2.315 1.00 82.06 94 GLU A C 1
ATOM 749 O O . GLU A 1 94 ? -2.824 -17.274 -1.833 1.00 82.06 94 GLU A O 1
ATOM 754 N N . CYS A 1 95 ? -4.378 -15.674 -1.609 1.00 82.56 95 CYS A N 1
ATOM 755 C CA . CYS A 1 95 ? -4.821 -16.115 -0.291 1.00 82.56 95 CYS A CA 1
ATOM 756 C C . CYS A 1 95 ? -5.990 -17.091 -0.460 1.00 82.56 95 CYS A C 1
ATOM 758 O O . CYS A 1 95 ? -7.100 -16.676 -0.777 1.00 82.56 95 CYS A O 1
ATOM 760 N N . LEU A 1 96 ? -5.745 -18.388 -0.275 1.00 80.31 96 LEU A N 1
ATOM 761 C CA . LEU A 1 96 ? -6.794 -19.411 -0.365 1.00 80.31 96 LEU A CA 1
ATOM 762 C C . LEU A 1 96 ? -7.707 -19.385 0.854 1.00 80.31 96 LEU A C 1
ATOM 764 O O . LEU A 1 96 ? -8.926 -19.420 0.732 1.00 80.31 96 LEU A O 1
ATOM 768 N N . GLU A 1 97 ? -7.099 -19.330 2.033 1.00 78.75 97 GLU A N 1
ATOM 769 C CA . GLU A 1 97 ? -7.825 -19.353 3.294 1.00 78.75 97 GLU A CA 1
ATOM 770 C C . GLU A 1 97 ? -7.544 -18.051 4.018 1.00 78.75 97 GLU A C 1
ATOM 772 O O . GLU A 1 97 ? -6.409 -17.772 4.420 1.00 78.75 97 GLU A O 1
ATOM 777 N N . ALA A 1 98 ? -8.589 -17.246 4.165 1.00 76.00 98 ALA A N 1
ATOM 778 C CA . ALA A 1 98 ? -8.505 -16.021 4.927 1.00 76.00 98 ALA A CA 1
ATOM 779 C C . ALA A 1 98 ? -8.174 -16.312 6.403 1.00 76.00 98 ALA A C 1
ATOM 781 O O . ALA A 1 98 ? -8.718 -17.247 6.997 1.00 76.00 98 ALA A O 1
ATOM 782 N N . PRO A 1 99 ? -7.345 -15.474 7.038 1.00 76.25 99 PRO A N 1
ATOM 783 C CA . PRO A 1 99 ? -7.153 -15.521 8.477 1.00 76.25 99 PRO A CA 1
ATOM 784 C C . PRO A 1 99 ? -8.453 -15.194 9.228 1.00 76.25 99 PRO A C 1
ATOM 786 O O . PRO A 1 99 ? -9.292 -14.413 8.763 1.00 76.25 99 PRO A O 1
ATOM 789 N N . LYS A 1 100 ? -8.601 -15.759 10.434 1.00 66.06 100 LYS A N 1
ATOM 790 C CA . LYS A 1 100 ? -9.751 -15.512 11.318 1.00 66.06 100 LYS A CA 1
ATOM 791 C C . LYS A 1 100 ? -9.883 -14.005 11.586 1.00 66.06 100 LYS A C 1
ATOM 793 O O . LYS A 1 100 ? -8.937 -13.370 12.041 1.00 66.06 100 LYS A O 1
ATOM 798 N N . GLY A 1 101 ? -11.046 -13.435 11.270 1.00 68.62 101 GLY A N 1
ATOM 799 C CA . GLY A 1 101 ? -11.313 -11.994 11.390 1.00 68.62 101 GLY A CA 1
ATOM 800 C C . GLY A 1 101 ? -11.006 -11.160 10.139 1.00 68.62 101 GLY A C 1
ATOM 801 O O . GLY A 1 101 ? -11.274 -9.962 10.142 1.00 68.62 101 GLY A O 1
ATOM 802 N N . LYS A 1 102 ? -10.492 -11.759 9.052 1.00 72.44 102 LYS A N 1
ATOM 803 C CA . LYS A 1 102 ? -10.219 -11.058 7.782 1.00 72.44 102 LYS A CA 1
ATOM 804 C C . LYS A 1 102 ? -10.741 -11.822 6.550 1.00 72.44 102 LYS A C 1
ATOM 806 O O . LYS A 1 102 ? -9.970 -12.075 5.626 1.00 72.44 102 LYS A O 1
ATOM 811 N N . PRO A 1 103 ? -12.045 -12.163 6.486 1.00 73.38 103 PRO A N 1
ATOM 812 C CA . PRO A 1 103 ? -12.614 -12.978 5.402 1.00 73.38 103 PRO A CA 1
ATOM 813 C C . PRO A 1 103 ? -12.456 -12.345 4.012 1.00 73.38 103 PRO A C 1
ATOM 815 O O . PRO A 1 103 ? -12.325 -13.059 3.026 1.00 73.38 103 PRO A O 1
ATOM 818 N N . HIS A 1 104 ? -12.380 -11.012 3.937 1.00 70.81 104 HIS A N 1
ATOM 819 C CA . HIS A 1 104 ? -12.157 -10.262 2.696 1.00 70.81 104 HIS A CA 1
ATOM 820 C C . HIS A 1 104 ? -10.805 -10.550 2.022 1.00 70.81 104 HIS A C 1
ATOM 822 O O . HIS A 1 104 ? -10.580 -10.112 0.898 1.00 70.81 104 HIS A O 1
ATOM 828 N N . MET A 1 105 ? -9.879 -11.228 2.709 1.00 71.62 105 MET A N 1
ATOM 829 C CA . MET A 1 105 ? -8.592 -11.605 2.129 1.00 71.62 105 MET A CA 1
ATOM 830 C C . MET A 1 105 ? -8.682 -12.880 1.288 1.00 71.62 105 MET A C 1
ATOM 832 O O . MET A 1 105 ? -7.800 -13.091 0.466 1.00 71.62 105 MET A O 1
ATOM 836 N N . ALA A 1 106 ? -9.718 -13.708 1.448 1.00 77.12 106 ALA A N 1
ATOM 837 C CA . ALA A 1 106 ? -9.868 -14.930 0.661 1.00 77.12 106 ALA A CA 1
ATOM 838 C C . ALA A 1 106 ? -10.047 -14.600 -0.831 1.00 77.12 106 ALA A C 1
ATOM 840 O O . ALA A 1 106 ? -10.800 -13.699 -1.193 1.00 77.12 106 ALA A O 1
ATOM 841 N N . GLY A 1 107 ? -9.327 -15.314 -1.696 1.00 71.44 107 GLY A N 1
ATOM 842 C CA . GLY A 1 107 ? -9.294 -15.088 -3.144 1.00 71.44 107 GLY A CA 1
ATOM 843 C C . GLY A 1 107 ? -8.497 -13.853 -3.577 1.00 71.44 107 GLY A C 1
ATOM 844 O O . GLY A 1 107 ? -8.397 -13.574 -4.773 1.00 71.44 107 GLY A O 1
ATOM 845 N N . LEU A 1 108 ? -7.902 -13.101 -2.642 1.00 77.06 108 LEU A N 1
ATOM 846 C CA . LEU A 1 108 ? -7.125 -11.918 -2.987 1.00 77.06 108 LEU A CA 1
ATOM 847 C C . LEU A 1 108 ? -5.837 -12.320 -3.710 1.00 77.06 108 LEU A C 1
ATOM 849 O O . LEU A 1 108 ? -5.006 -13.051 -3.163 1.00 77.06 108 LEU A O 1
ATOM 853 N N . ARG A 1 109 ? -5.653 -11.781 -4.918 1.00 77.19 109 ARG A N 1
ATOM 854 C CA . ARG A 1 109 ? -4.455 -11.975 -5.741 1.00 77.19 109 ARG A CA 1
ATOM 855 C C . ARG A 1 109 ? -3.525 -10.768 -5.639 1.00 77.19 109 ARG A C 1
ATOM 857 O O . ARG A 1 109 ? -3.969 -9.623 -5.728 1.00 77.19 109 ARG A O 1
ATOM 864 N N . ARG A 1 110 ? -2.229 -11.016 -5.454 1.00 75.00 110 ARG A N 1
ATOM 865 C CA . ARG A 1 110 ? -1.175 -9.996 -5.369 1.00 75.00 110 ARG A CA 1
ATOM 866 C C . ARG A 1 110 ? -0.033 -10.348 -6.328 1.00 75.00 110 ARG A C 1
ATOM 868 O O . ARG A 1 110 ? 0.428 -11.485 -6.289 1.00 75.00 110 ARG A O 1
ATOM 875 N N . PRO A 1 111 ? 0.424 -9.430 -7.190 1.00 71.94 111 PRO A N 1
ATOM 876 C CA . PRO A 1 111 ? 1.568 -9.690 -8.060 1.00 71.94 111 PRO A CA 1
ATOM 877 C C . PRO A 1 111 ? 2.852 -9.849 -7.243 1.00 71.94 111 PRO A C 1
ATOM 879 O O . PRO A 1 111 ? 2.998 -9.248 -6.177 1.00 71.94 111 PRO A O 1
ATOM 882 N N . VAL A 1 112 ? 3.777 -10.672 -7.735 1.00 72.50 112 VAL A N 1
ATOM 883 C CA . VAL A 1 112 ? 5.111 -10.802 -7.141 1.00 72.50 112 VAL A CA 1
ATOM 884 C C . VAL A 1 112 ? 5.995 -9.691 -7.675 1.00 72.50 112 VAL A C 1
ATOM 886 O O . VAL A 1 112 ? 6.222 -9.593 -8.883 1.00 72.50 112 VAL A O 1
ATOM 889 N N . TYR A 1 113 ? 6.525 -8.880 -6.765 1.00 68.94 113 TYR A N 1
ATOM 890 C CA . TYR A 1 113 ? 7.497 -7.849 -7.097 1.00 68.94 113 TYR A CA 1
ATOM 891 C C . TYR A 1 113 ? 8.901 -8.456 -7.079 1.00 68.94 113 TYR A C 1
ATOM 893 O O . TYR A 1 113 ? 9.365 -8.937 -6.044 1.00 68.94 113 TYR A O 1
ATOM 901 N N . ALA A 1 114 ? 9.585 -8.427 -8.220 1.00 63.81 114 ALA A N 1
ATOM 902 C CA . ALA A 1 114 ? 10.972 -8.857 -8.338 1.00 63.81 114 ALA A CA 1
ATOM 903 C C . ALA A 1 114 ? 11.850 -7.680 -8.773 1.00 63.81 114 ALA A C 1
ATOM 905 O O . ALA A 1 114 ? 11.561 -7.007 -9.766 1.00 63.81 114 ALA A O 1
ATOM 906 N N . TYR A 1 115 ? 12.914 -7.431 -8.009 1.00 55.00 115 TYR A N 1
ATOM 907 C CA . TYR A 1 115 ? 13.889 -6.375 -8.264 1.00 55.00 115 TYR A CA 1
ATOM 908 C C . TYR A 1 115 ? 15.308 -6.930 -8.098 1.00 55.00 115 TYR A C 1
ATOM 910 O O . TYR A 1 115 ? 15.577 -7.518 -7.055 1.00 55.00 115 TYR A O 1
ATOM 918 N N . PRO A 1 116 ? 16.239 -6.707 -9.042 1.00 58.56 116 PRO A N 1
ATOM 919 C CA . PRO A 1 116 ? 16.150 -5.768 -10.162 1.00 58.56 116 PRO A CA 1
ATOM 920 C C . PRO A 1 116 ? 15.275 -6.266 -11.320 1.00 58.56 116 PRO A C 1
ATOM 922 O O . PRO A 1 116 ? 15.128 -7.467 -11.538 1.00 58.56 116 PRO A O 1
ATOM 925 N N . THR A 1 117 ? 14.725 -5.324 -12.094 1.00 61.25 117 THR A N 1
ATOM 926 C CA . THR A 1 117 ? 13.870 -5.573 -13.273 1.00 61.25 117 THR A CA 1
ATOM 927 C C . THR A 1 117 ? 14.536 -6.499 -14.295 1.00 61.25 117 THR A C 1
ATOM 929 O O . THR A 1 117 ? 13.862 -7.268 -14.969 1.00 61.25 117 THR A O 1
ATOM 932 N N . SER A 1 118 ? 15.871 -6.484 -14.360 1.00 61.50 118 SER A N 1
ATOM 933 C CA . SER A 1 118 ? 16.683 -7.359 -15.214 1.00 61.50 118 SER A CA 1
ATOM 934 C C . SER A 1 118 ? 16.550 -8.852 -14.900 1.00 61.50 118 SER A C 1
ATOM 936 O O . SER A 1 118 ? 16.857 -9.674 -15.757 1.00 61.50 118 SER A O 1
ATOM 938 N N . ARG A 1 119 ? 16.082 -9.217 -13.699 1.00 63.56 119 ARG A N 1
ATOM 939 C CA . ARG A 1 119 ? 15.862 -10.609 -13.274 1.00 63.56 119 ARG A CA 1
ATOM 940 C C . ARG A 1 119 ? 14.395 -11.034 -13.306 1.00 63.56 119 ARG A C 1
ATOM 942 O O . ARG A 1 119 ? 14.069 -12.137 -12.890 1.00 63.56 119 ARG A O 1
ATOM 949 N N . GLN A 1 120 ? 13.493 -10.190 -13.806 1.00 63.97 120 GLN A N 1
ATOM 950 C CA . GLN A 1 120 ? 12.067 -10.529 -13.885 1.00 63.97 120 GLN A CA 1
ATOM 951 C C . GLN A 1 120 ? 11.748 -11.597 -14.935 1.00 63.97 120 GLN A C 1
ATOM 953 O O . GLN A 1 120 ? 10.667 -12.172 -14.900 1.00 63.97 120 GLN A O 1
ATOM 958 N N . SER A 1 121 ? 12.679 -11.881 -15.844 1.00 64.81 121 SER A N 1
ATOM 959 C CA . SER A 1 121 ? 12.554 -12.973 -16.814 1.00 64.81 121 SER A CA 1
ATOM 960 C C . SER A 1 121 ? 13.059 -14.317 -16.277 1.00 64.81 121 SER A C 1
ATOM 962 O O . SER A 1 121 ? 12.893 -15.324 -16.956 1.00 64.81 121 SER A O 1
ATOM 964 N N . ASP A 1 122 ? 13.686 -14.340 -15.094 1.00 73.50 122 ASP A N 1
ATOM 965 C CA . ASP A 1 122 ? 14.219 -15.550 -14.464 1.00 73.50 122 ASP A CA 1
ATOM 966 C C . ASP A 1 122 ? 13.117 -16.229 -13.617 1.00 73.50 122 ASP A C 1
ATOM 968 O O . ASP A 1 122 ? 12.703 -15.684 -12.585 1.00 73.50 122 ASP A O 1
ATOM 972 N N . PRO A 1 123 ? 12.614 -17.410 -14.029 1.00 71.75 123 PRO A N 1
ATOM 973 C CA . PRO A 1 123 ? 11.511 -18.088 -13.349 1.00 71.75 123 PRO A CA 1
ATOM 974 C C . PRO A 1 123 ? 11.854 -18.552 -11.931 1.00 71.75 123 PRO A C 1
ATOM 976 O O . PRO A 1 123 ? 10.961 -18.596 -11.076 1.00 71.75 123 PRO A O 1
ATOM 979 N N . ASP A 1 124 ? 13.115 -18.903 -11.683 1.00 76.44 124 ASP A N 1
ATOM 980 C CA . ASP A 1 124 ? 13.586 -19.401 -10.391 1.00 76.44 124 ASP A CA 1
ATOM 981 C C . ASP A 1 124 ? 13.781 -18.237 -9.424 1.00 76.44 124 ASP A C 1
ATOM 983 O O . ASP A 1 124 ? 13.373 -18.305 -8.261 1.00 76.44 124 ASP A O 1
ATOM 987 N N . TYR A 1 125 ? 14.284 -17.110 -9.932 1.00 76.44 125 TYR A N 1
ATOM 988 C CA . TYR A 1 125 ? 14.335 -15.861 -9.181 1.00 76.44 125 TYR A CA 1
ATOM 989 C C . TYR A 1 125 ? 12.934 -15.357 -8.809 1.00 76.44 125 TYR A C 1
ATOM 991 O O . TYR A 1 125 ? 12.681 -15.022 -7.648 1.00 76.44 125 TYR A O 1
ATOM 999 N N . LEU A 1 126 ? 11.990 -15.368 -9.758 1.00 76.69 126 LEU A N 1
ATOM 1000 C CA . LEU A 1 126 ? 10.595 -15.013 -9.489 1.00 76.69 126 LEU A CA 1
ATOM 1001 C C . LEU A 1 126 ? 9.955 -15.942 -8.453 1.00 76.69 126 LEU A C 1
ATOM 1003 O O . LEU A 1 126 ? 9.218 -15.467 -7.589 1.00 76.69 126 LEU A O 1
ATOM 1007 N N . LEU A 1 127 ? 10.233 -17.249 -8.508 1.00 78.50 127 LEU A N 1
ATOM 1008 C CA . LEU A 1 127 ? 9.721 -18.209 -7.531 1.00 78.50 127 LEU A CA 1
ATOM 1009 C C . LEU A 1 127 ? 10.294 -17.941 -6.134 1.00 78.50 127 LEU A C 1
ATOM 1011 O O . LEU A 1 127 ? 9.535 -17.908 -5.167 1.00 78.50 127 LEU A O 1
ATOM 1015 N N . ALA A 1 128 ? 11.598 -17.686 -6.020 1.00 80.31 128 ALA A N 1
ATOM 1016 C CA . ALA A 1 128 ? 12.238 -17.358 -4.749 1.00 80.31 128 ALA A CA 1
ATOM 1017 C C . ALA A 1 128 ? 11.672 -16.061 -4.142 1.00 80.31 128 ALA A C 1
ATOM 1019 O O . ALA A 1 128 ? 11.360 -16.009 -2.947 1.00 80.31 128 ALA A O 1
ATOM 1020 N N . CYS A 1 129 ? 11.461 -15.031 -4.970 1.00 77.00 129 CYS A N 1
ATOM 1021 C CA . CYS A 1 129 ? 10.782 -13.800 -4.565 1.00 77.00 129 CYS A CA 1
ATOM 1022 C C . CYS A 1 129 ? 9.348 -14.081 -4.096 1.00 77.00 129 CYS A C 1
ATOM 1024 O O . CYS A 1 129 ? 8.951 -13.621 -3.024 1.00 77.00 129 CYS A O 1
ATOM 1026 N N . ALA A 1 130 ? 8.593 -14.881 -4.851 1.00 83.69 130 ALA A N 1
ATOM 1027 C CA . ALA A 1 130 ? 7.220 -15.245 -4.524 1.00 83.69 130 ALA A CA 1
ATOM 1028 C C . ALA A 1 130 ? 7.122 -16.033 -3.214 1.00 83.69 130 ALA A C 1
ATOM 1030 O O . ALA A 1 130 ? 6.245 -15.773 -2.392 1.00 83.69 130 ALA A O 1
ATOM 1031 N N . GLU A 1 131 ? 8.039 -16.970 -2.979 1.00 82.69 131 GLU A N 1
ATOM 1032 C CA . GLU A 1 131 ? 8.110 -17.731 -1.738 1.00 82.69 131 GLU A CA 1
ATOM 1033 C C . GLU A 1 131 ? 8.469 -16.862 -0.539 1.00 82.69 131 GLU A C 1
ATOM 1035 O O . GLU A 1 131 ? 7.878 -17.026 0.532 1.00 82.69 131 GLU A O 1
ATOM 1040 N N . SER A 1 132 ? 9.424 -15.947 -0.709 1.00 79.75 132 SER A N 1
ATOM 1041 C CA . SER A 1 132 ? 9.799 -14.989 0.326 1.00 79.75 132 SER A CA 1
ATOM 1042 C C . SER A 1 132 ? 8.599 -14.113 0.702 1.00 79.75 132 SER A C 1
ATOM 1044 O O . SER A 1 132 ? 8.222 -14.044 1.877 1.00 79.75 132 SER A O 1
ATOM 1046 N N . MET A 1 133 ? 7.901 -13.566 -0.302 1.00 82.44 133 MET A N 1
ATOM 1047 C CA . MET A 1 133 ? 6.643 -12.839 -0.114 1.00 82.44 133 MET A CA 1
ATOM 1048 C C . MET A 1 133 ? 5.586 -13.713 0.569 1.00 82.44 133 MET A C 1
ATOM 1050 O O . MET A 1 133 ? 4.933 -13.258 1.502 1.00 82.44 133 MET A O 1
ATOM 1054 N N . ARG A 1 134 ? 5.442 -14.988 0.181 1.00 85.31 134 ARG A N 1
ATOM 1055 C CA . ARG A 1 134 ? 4.447 -15.909 0.757 1.00 85.31 134 ARG A CA 1
ATOM 1056 C C . ARG A 1 134 ? 4.688 -16.118 2.244 1.00 85.31 134 ARG A C 1
ATOM 1058 O O . ARG A 1 134 ? 3.756 -16.020 3.037 1.00 85.31 134 ARG A O 1
ATOM 1065 N N . ARG A 1 135 ? 5.936 -16.397 2.634 1.00 81.06 135 ARG A N 1
ATOM 1066 C CA . ARG A 1 135 ? 6.321 -16.570 4.045 1.00 81.06 135 ARG A CA 1
ATOM 1067 C C . ARG A 1 135 ? 6.055 -15.294 4.838 1.00 81.06 135 ARG A C 1
ATOM 1069 O O . ARG A 1 135 ? 5.562 -15.368 5.962 1.00 81.06 135 ARG A O 1
ATOM 1076 N N . HIS A 1 136 ? 6.334 -14.139 4.241 1.00 79.38 136 HIS A N 1
ATOM 1077 C CA . HIS A 1 136 ? 6.076 -12.847 4.858 1.00 79.38 136 HIS A CA 1
ATOM 1078 C C . HIS A 1 136 ? 4.575 -12.591 5.066 1.00 79.38 136 HIS A C 1
ATOM 1080 O O . HIS A 1 136 ? 4.159 -12.248 6.169 1.00 79.38 136 HIS A O 1
ATOM 1086 N N . PHE A 1 137 ? 3.748 -12.849 4.051 1.00 79.12 137 PHE A N 1
ATOM 1087 C CA . PHE A 1 137 ? 2.294 -12.684 4.116 1.00 79.12 137 PHE A CA 1
ATOM 1088 C C . PHE A 1 137 ? 1.635 -13.665 5.092 1.00 79.12 137 PHE A C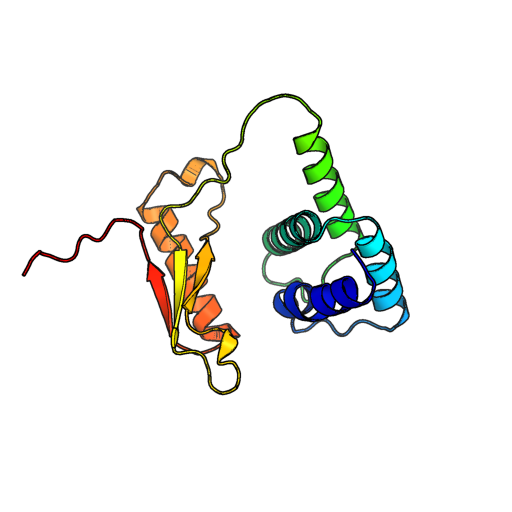 1
ATOM 1090 O O . PHE A 1 137 ? 0.796 -13.248 5.890 1.00 79.12 137 PHE A O 1
ATOM 1097 N N . ASN A 1 138 ? 2.071 -14.930 5.104 1.00 79.50 138 ASN A N 1
ATOM 1098 C CA . ASN A 1 138 ? 1.643 -15.910 6.106 1.00 79.50 138 ASN A CA 1
ATOM 1099 C C . ASN A 1 138 ? 1.964 -15.427 7.529 1.00 79.50 138 ASN A C 1
ATOM 1101 O O . ASN A 1 138 ? 1.137 -15.579 8.422 1.00 79.50 138 ASN A O 1
ATOM 1105 N N . ARG A 1 139 ? 3.141 -14.822 7.750 1.00 78.12 139 ARG A N 1
ATOM 1106 C CA . ARG A 1 139 ? 3.531 -14.291 9.065 1.00 78.12 139 ARG A CA 1
ATOM 1107 C C . ARG A 1 139 ? 2.729 -13.047 9.463 1.00 78.12 139 ARG A C 1
ATOM 1109 O O . ARG A 1 139 ? 2.363 -12.927 10.624 1.00 78.12 139 ARG A O 1
ATOM 1116 N N . LEU A 1 140 ? 2.498 -12.115 8.537 1.00 77.81 140 LEU A N 1
ATOM 1117 C CA . LEU A 1 140 ? 1.862 -10.825 8.833 1.00 77.81 140 LEU A CA 1
ATOM 1118 C C . LEU A 1 140 ? 0.348 -10.916 8.976 1.00 77.81 140 LEU A C 1
ATOM 1120 O O . LEU A 1 140 ? -0.238 -10.347 9.896 1.00 77.81 140 LEU A O 1
ATOM 1124 N N . TYR A 1 141 ? -0.296 -11.572 8.019 1.00 78.62 141 TYR A N 1
ATOM 1125 C CA . TYR A 1 141 ? -1.747 -11.582 7.935 1.00 78.62 141 TYR A CA 1
ATOM 1126 C C . TYR A 1 141 ? -2.332 -12.849 8.548 1.00 78.62 141 TYR A C 1
ATOM 1128 O O . TYR A 1 141 ? -3.468 -12.808 9.013 1.00 78.62 141 TYR A O 1
ATOM 1136 N N . GLY A 1 142 ? -1.558 -13.936 8.604 1.00 73.62 142 GLY A N 1
ATOM 1137 C CA . GLY A 1 142 ? -2.086 -15.274 8.831 1.00 73.62 142 GLY A CA 1
ATOM 1138 C C . GLY A 1 142 ? -2.818 -15.792 7.591 1.00 73.62 142 GLY A C 1
ATOM 1139 O O . GLY A 1 142 ? -2.741 -15.207 6.505 1.00 73.62 142 GLY A O 1
ATOM 1140 N N . GLY A 1 143 ? -3.553 -16.889 7.762 1.00 78.81 143 GLY A N 1
ATOM 1141 C CA . GLY A 1 143 ? -4.232 -17.555 6.653 1.00 78.81 143 GLY A CA 1
ATOM 1142 C C . GLY A 1 143 ? -3.265 -18.340 5.767 1.00 78.81 143 GLY A C 1
ATOM 1143 O O . GLY A 1 143 ? -2.093 -18.524 6.103 1.00 78.81 143 GLY A O 1
ATOM 1144 N N . ARG A 1 144 ? -3.768 -18.825 4.633 1.00 84.06 144 ARG A N 1
ATOM 1145 C CA . ARG A 1 144 ? -3.017 -19.678 3.709 1.00 84.06 144 ARG A CA 1
ATOM 1146 C C . ARG A 1 144 ? -2.749 -18.949 2.404 1.00 84.06 144 ARG A C 1
ATOM 1148 O O . ARG A 1 144 ? -3.597 -18.913 1.515 1.00 84.06 144 ARG A O 1
ATOM 1155 N N . TRP A 1 145 ? -1.541 -18.415 2.279 1.00 83.69 145 TRP A N 1
ATOM 1156 C CA . TRP A 1 145 ? -1.057 -17.815 1.041 1.00 83.69 145 TRP A CA 1
ATOM 1157 C C . TRP A 1 145 ? -0.315 -18.853 0.202 1.00 83.69 145 TRP A C 1
ATOM 1159 O O . TRP A 1 145 ? 0.525 -19.602 0.713 1.00 83.69 145 TRP A O 1
ATOM 1169 N N . ILE A 1 146 ? -0.607 -18.887 -1.094 1.00 84.19 146 ILE A N 1
ATOM 1170 C CA . ILE A 1 146 ? 0.041 -19.755 -2.079 1.00 84.19 146 ILE A CA 1
ATOM 1171 C C . ILE A 1 146 ? 0.618 -18.934 -3.224 1.00 84.19 146 ILE A C 1
ATOM 1173 O O . ILE A 1 146 ? 0.165 -17.827 -3.497 1.00 84.19 146 ILE A O 1
ATOM 1177 N N . VAL A 1 147 ? 1.612 -19.497 -3.901 1.00 84.31 147 VAL A N 1
ATOM 1178 C CA . VAL A 1 147 ? 2.164 -18.945 -5.138 1.00 84.31 147 VAL A CA 1
ATOM 1179 C C . VAL A 1 147 ? 1.456 -19.618 -6.317 1.00 84.31 147 VAL A C 1
ATOM 1181 O O . VAL A 1 147 ? 1.396 -20.844 -6.383 1.00 84.31 147 VAL A O 1
ATOM 1184 N N . ARG A 1 148 ? 0.914 -18.828 -7.242 1.00 78.44 148 ARG A N 1
ATOM 1185 C CA . ARG A 1 148 ? 0.228 -19.258 -8.468 1.00 78.44 148 ARG A CA 1
ATOM 1186 C C . ARG A 1 148 ? 0.993 -18.765 -9.686 1.00 78.44 148 ARG A C 1
ATOM 1188 O O . ARG A 1 148 ? 1.338 -17.590 -9.750 1.00 78.44 148 ARG A O 1
ATOM 1195 N N . ARG A 1 149 ? 1.171 -19.632 -10.681 1.00 73.50 149 ARG A N 1
ATOM 1196 C CA . ARG A 1 149 ? 1.610 -19.262 -12.034 1.00 73.50 149 ARG A CA 1
ATOM 1197 C C . ARG A 1 149 ? 0.397 -19.336 -12.983 1.00 73.50 149 ARG A C 1
ATOM 1199 O O . ARG A 1 149 ? -0.351 -20.309 -12.870 1.00 73.50 149 ARG A O 1
ATOM 1206 N N . PRO A 1 150 ? 0.140 -18.369 -13.886 1.00 59.22 150 PRO A N 1
ATOM 1207 C CA . PRO A 1 150 ? -0.788 -18.571 -14.986 1.00 59.22 150 PRO A CA 1
ATOM 1208 C C . PRO A 1 150 ? -0.136 -19.586 -15.936 1.00 59.22 150 PRO A C 1
ATOM 1210 O O . PRO A 1 150 ? 0.907 -19.308 -16.515 1.00 59.22 150 PRO A O 1
ATOM 1213 N N . GLY A 1 151 ? -0.693 -20.798 -16.020 1.00 51.78 151 GLY A N 1
ATOM 1214 C CA . GLY A 1 151 ? -0.179 -21.846 -16.915 1.00 51.78 151 GLY A CA 1
ATOM 1215 C C . GLY A 1 151 ? 0.041 -23.234 -16.309 1.00 51.78 151 GLY A C 1
ATOM 1216 O O . GLY A 1 151 ? 0.699 -24.057 -16.932 1.00 51.78 151 GLY A O 1
ATOM 1217 N N . GLY A 1 152 ? -0.505 -23.540 -15.130 1.00 42.38 152 GLY A N 1
ATOM 1218 C CA . GLY A 1 152 ? -0.680 -24.935 -14.720 1.00 42.38 152 GLY A CA 1
ATOM 1219 C C . GLY A 1 152 ? -1.958 -25.499 -15.332 1.00 42.38 152 GLY A C 1
ATOM 1220 O O . GLY A 1 152 ? -3.005 -25.431 -14.694 1.00 42.38 152 GLY A O 1
ATOM 1221 N N . ALA A 1 153 ? -1.885 -26.011 -16.561 1.00 39.81 153 ALA A N 1
ATOM 1222 C CA . ALA A 1 153 ? -2.891 -26.938 -17.064 1.00 39.81 153 ALA A CA 1
ATOM 1223 C C . ALA A 1 153 ? -2.985 -28.106 -16.067 1.00 39.81 153 ALA A C 1
ATOM 1225 O O . ALA A 1 153 ? -2.012 -28.833 -15.865 1.00 39.81 153 ALA A O 1
ATOM 1226 N N . GLY A 1 154 ? -4.127 -28.244 -15.392 1.00 34.66 154 GLY A N 1
ATOM 1227 C CA . GLY A 1 154 ? -4.475 -29.520 -14.774 1.00 34.66 154 GLY A CA 1
ATOM 1228 C C . GLY A 1 154 ? -4.578 -30.574 -15.882 1.00 34.66 154 GLY A C 1
ATOM 1229 O O . GLY A 1 154 ? -4.972 -30.218 -16.997 1.00 34.66 154 GLY A O 1
ATOM 1230 N N . PRO A 1 155 ? -4.191 -31.835 -15.629 1.00 41.28 155 PRO A N 1
ATOM 1231 C CA . PRO A 1 155 ? -4.359 -32.877 -16.630 1.00 41.28 155 PRO A CA 1
ATOM 1232 C C . PRO A 1 155 ? -5.855 -32.997 -16.966 1.00 41.28 155 PRO A C 1
ATOM 1234 O O . PRO A 1 155 ? -6.678 -32.899 -16.050 1.00 41.28 155 PRO A O 1
ATOM 1237 N N . PRO A 1 156 ? -6.225 -33.156 -18.248 1.00 49.31 156 PRO A N 1
ATOM 1238 C CA . PRO A 1 156 ? -7.605 -33.445 -18.602 1.00 49.31 156 PRO A CA 1
ATOM 1239 C C . PRO A 1 156 ? -7.984 -34.807 -18.010 1.00 49.31 156 PRO A C 1
ATOM 1241 O O . PRO A 1 156 ? -7.266 -35.789 -18.216 1.00 49.31 156 PRO A O 1
ATOM 1244 N N . SER A 1 157 ? -9.073 -34.832 -17.242 1.00 51.50 157 SER A N 1
ATOM 1245 C CA . SER A 1 157 ? -9.813 -36.060 -16.942 1.00 51.50 157 SER A CA 1
ATOM 1246 C C . SER A 1 157 ? -10.558 -36.544 -18.177 1.00 51.50 157 SER A C 1
ATOM 1248 O O . SER A 1 157 ? -11.036 -35.672 -18.941 1.00 51.50 157 SER A O 1
#

Secondary structure (DSSP, 8-state):
--HHHHHHHIIIIIHHH-TT----HHHHHHHHHHHHTS-HHHHHHHHHHHHHHS-S---S--HHHHHHHHHHHHHHHHS----------S-EEEEEEPPTT-GGGTT-EEEPP-SSGGGTT-HHHHHHHHHHHHHHHHHHH-SEEEEE-TT--PPP-

Foldseek 3Di:
DDQVLQVCCCVCQFCVLQVLDDDDPVVSVVSSVLCVPDDSVLLNQLSVVQSVVPPDPPNHGDVVSSVVSSVVVVVVVVPDDDPPPVPQLLKWKAFCWFDVPCRVRHRDIGGQDQPPPVCSVPPVSSVVSNVVVQVVCCVPGNGHIDMGGPDPDDDDD

Radius of gyration: 17.36 Å; chains: 1; bounding box: 31×53×40 Å

Sequence (157 aa):
MNRSEQSQFIDREVKGLWPQWTPADAEVRAWLNALANLDYNLARKAAEACFAELTVNARRPVLGRFLEKARALVRSTGDGRRAARDPETNVFLECLEAPKGKPHMAGLRRPVYAYPTSRQSDPDYLLACAESMRRHFNRLYGGRWIVRRPGGAGPPS